Protein AF-A0AAU7A9A1-F1 (afdb_monomer_lite)

Radius of gyration: 14.71 Å; chains: 1; bounding box: 32×28×44 Å

pLDDT: mean 72.07, std 12.37, range [38.0, 86.19]

Secondary structure (DSSP, 8-state):
--GGGGSPP-S-EEE-S-SEEEEEETTEEEEEE-TTHHHHHHHHHHHHTTS-S-EEEP----TT--SPPHHHHHHHHHHHTT--TTTEEEPP-------

Structure (mmCIF, N/CA/C/O backbone):
data_AF-A0AAU7A9A1-F1
#
_entry.id   AF-A0AAU7A9A1-F1
#
loop_
_atom_site.group_PDB
_atom_site.id
_atom_site.type_symbol
_atom_site.label_atom_id
_atom_site.label_alt_id
_atom_site.label_comp_id
_atom_site.label_asym_id
_atom_site.label_entity_id
_atom_site.label_seq_id
_atom_site.pdbx_PDB_ins_code
_atom_site.Cartn_x
_atom_site.Cartn_y
_atom_site.Cartn_z
_atom_site.occupancy
_atom_site.B_iso_or_equiv
_atom_site.auth_seq_id
_atom_site.auth_comp_id
_atom_site.auth_asym_id
_atom_site.auth_atom_id
_atom_site.pdbx_PDB_model_num
ATOM 1 N N . MET A 1 1 ? 2.665 19.838 16.792 1.00 38.34 1 MET A N 1
ATOM 2 C CA . MET A 1 1 ? 1.316 19.267 16.595 1.00 38.34 1 MET A CA 1
ATOM 3 C C . MET A 1 1 ? 1.275 18.773 15.161 1.00 38.34 1 MET A C 1
ATOM 5 O O . MET A 1 1 ? 1.154 19.596 14.263 1.00 38.34 1 MET A O 1
ATOM 9 N N . SER A 1 2 ? 1.538 17.487 14.931 1.00 41.69 2 SER A N 1
ATOM 10 C CA . SER A 1 2 ? 1.521 16.924 13.576 1.00 41.69 2 SER A CA 1
ATOM 11 C C . SER A 1 2 ? 0.077 16.828 13.082 1.00 41.69 2 SER A C 1
ATOM 13 O O . SER A 1 2 ? -0.833 16.542 13.858 1.00 41.69 2 SER A O 1
ATOM 15 N N . SER A 1 3 ? -0.134 17.106 11.795 1.00 48.31 3 SER A N 1
ATOM 16 C CA . SER A 1 3 ? -1.457 17.203 11.154 1.00 48.31 3 SER A CA 1
ATOM 17 C C . SER A 1 3 ? -2.284 15.901 11.224 1.00 48.31 3 SER A C 1
ATOM 19 O O . SER A 1 3 ? -3.497 15.930 11.033 1.00 48.31 3 SER A O 1
ATOM 21 N N . ALA A 1 4 ? -1.653 14.774 11.573 1.00 49.72 4 ALA A N 1
ATOM 22 C CA . ALA A 1 4 ? -2.279 13.460 11.716 1.00 49.72 4 ALA A CA 1
ATOM 23 C C . ALA A 1 4 ? -3.325 13.373 12.848 1.00 49.72 4 ALA A C 1
ATOM 25 O O . ALA A 1 4 ? -4.264 12.576 12.772 1.00 49.72 4 ALA A O 1
ATOM 26 N N . ASP A 1 5 ? -3.226 14.208 13.889 1.00 52.34 5 ASP A N 1
ATOM 27 C CA . ASP A 1 5 ? -4.132 14.114 15.043 1.00 52.34 5 ASP A CA 1
ATOM 28 C C . ASP A 1 5 ? -5.550 14.636 14.753 1.00 52.34 5 ASP A C 1
ATOM 30 O O . ASP A 1 5 ? -6.523 14.159 15.343 1.00 52.34 5 ASP A O 1
ATOM 34 N N . ALA A 1 6 ? -5.680 15.562 13.795 1.00 56.72 6 ALA A N 1
ATOM 35 C CA . ALA A 1 6 ? -6.946 16.190 13.416 1.00 56.72 6 ALA A CA 1
ATOM 36 C C . ALA A 1 6 ? -7.809 15.332 12.474 1.00 56.72 6 ALA A C 1
ATOM 38 O O . ALA A 1 6 ? -8.967 15.671 12.225 1.00 56.72 6 ALA A O 1
ATOM 39 N N . ALA A 1 7 ? -7.269 14.231 11.944 1.00 63.50 7 ALA A N 1
ATOM 40 C CA . ALA A 1 7 ? -8.010 13.375 11.032 1.00 63.50 7 ALA A CA 1
ATOM 41 C C . ALA A 1 7 ? -9.106 12.581 11.780 1.00 63.50 7 ALA A C 1
ATOM 43 O O . ALA A 1 7 ? -8.834 11.999 12.844 1.00 63.50 7 ALA A O 1
ATOM 44 N N . PRO A 1 8 ? -10.344 12.537 11.245 1.00 70.19 8 PRO A N 1
ATOM 45 C CA . PRO A 1 8 ? -11.408 11.704 11.792 1.00 70.19 8 PRO A CA 1
ATOM 46 C C . PRO A 1 8 ? -11.015 10.224 11.720 1.00 70.19 8 PRO A C 1
ATOM 48 O O . PRO A 1 8 ? -10.284 9.802 10.826 1.00 70.19 8 PRO A O 1
ATOM 51 N N . LYS A 1 9 ? -11.506 9.422 12.671 1.00 77.12 9 LYS A N 1
ATOM 52 C CA . LYS A 1 9 ? -11.355 7.962 12.596 1.00 77.12 9 LYS A CA 1
ATOM 53 C C . LYS A 1 9 ? -12.052 7.444 11.339 1.00 77.12 9 LYS A C 1
ATOM 55 O O . LYS A 1 9 ? -13.164 7.875 11.040 1.00 77.12 9 LYS A O 1
ATOM 60 N N . ALA A 1 10 ? -11.408 6.512 10.651 1.00 79.62 10 ALA A N 1
ATOM 61 C CA . ALA A 1 10 ? -11.925 5.891 9.440 1.00 79.62 10 ALA A CA 1
ATOM 62 C C . ALA A 1 10 ? -11.865 4.366 9.569 1.00 79.62 10 ALA A C 1
ATOM 64 O O . ALA A 1 10 ? -10.980 3.825 10.228 1.00 79.62 10 ALA A O 1
ATOM 65 N N . ASP A 1 11 ? -12.789 3.661 8.921 1.00 80.62 11 ASP A N 1
ATOM 66 C CA . ASP A 1 11 ? -12.797 2.194 8.910 1.00 80.62 11 ASP A CA 1
ATOM 67 C C . ASP A 1 11 ? -11.708 1.605 8.000 1.00 80.62 11 ASP A C 1
ATOM 69 O O . ASP A 1 11 ? -11.208 0.509 8.252 1.00 80.62 11 ASP A O 1
ATOM 73 N N . ALA A 1 12 ? -11.306 2.335 6.958 1.00 80.94 12 ALA A N 1
ATOM 74 C CA . ALA A 1 12 ? -10.230 1.950 6.056 1.00 80.94 12 ALA A CA 1
ATOM 75 C C . ALA A 1 12 ? -9.538 3.181 5.462 1.00 80.94 12 ALA A C 1
ATOM 77 O O . ALA A 1 12 ? -10.183 4.189 5.173 1.00 80.94 12 ALA A O 1
ATOM 78 N N . ILE A 1 13 ? -8.231 3.064 5.240 1.00 82.50 13 ILE A N 1
ATOM 79 C CA . ILE A 1 13 ? -7.426 4.026 4.487 1.00 82.50 13 ILE A CA 1
ATOM 80 C C . ILE A 1 13 ? -7.131 3.408 3.124 1.00 82.50 13 ILE A C 1
ATOM 82 O O . ILE A 1 13 ? -6.682 2.264 3.046 1.00 82.50 13 ILE A O 1
ATOM 86 N N . VAL A 1 14 ? -7.428 4.141 2.052 1.00 81.75 14 VAL A N 1
ATOM 87 C CA . VAL A 1 14 ? -7.215 3.683 0.676 1.00 81.75 14 VAL A CA 1
ATOM 88 C C . VAL A 1 14 ? -6.085 4.483 0.063 1.00 81.75 14 VAL A C 1
ATOM 90 O O . VAL A 1 14 ? -6.254 5.657 -0.2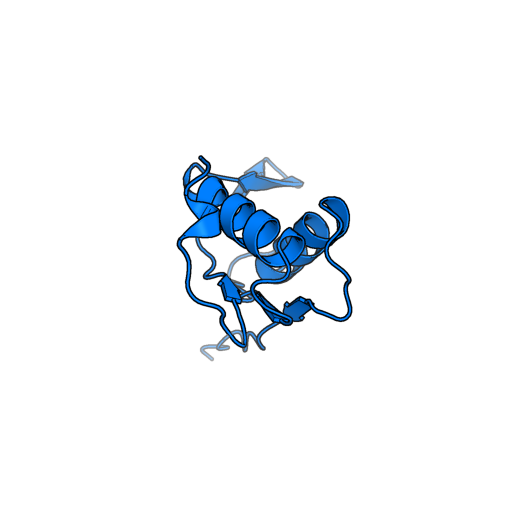57 1.00 81.75 14 VAL A O 1
ATOM 93 N N . VAL A 1 15 ? -4.976 3.801 -0.183 1.00 81.06 15 VAL A N 1
ATOM 94 C CA . VAL A 1 15 ? -3.820 4.378 -0.850 1.00 81.06 15 VAL A CA 1
ATOM 95 C C . VAL A 1 15 ? -3.991 4.203 -2.346 1.00 81.06 15 VAL A C 1
ATOM 97 O O . VAL A 1 15 ? -3.922 3.090 -2.889 1.00 81.06 15 VAL A O 1
ATOM 100 N N . LEU A 1 16 ? -4.232 5.317 -3.025 1.00 76.44 16 LEU A N 1
ATOM 101 C CA . LEU A 1 16 ? -4.262 5.344 -4.479 1.00 76.44 16 LEU A CA 1
ATOM 102 C C . LEU A 1 16 ? -2.829 5.324 -5.015 1.00 76.44 16 LEU A C 1
ATOM 104 O O . LEU A 1 16 ? -1.959 6.057 -4.544 1.00 76.44 16 LEU A O 1
ATOM 108 N N . SER A 1 17 ? -2.593 4.468 -6.009 1.00 65.19 17 SER A N 1
ATOM 109 C CA . SER A 1 17 ? -1.299 4.395 -6.686 1.00 65.19 17 SER A CA 1
ATOM 110 C C . SER A 1 17 ?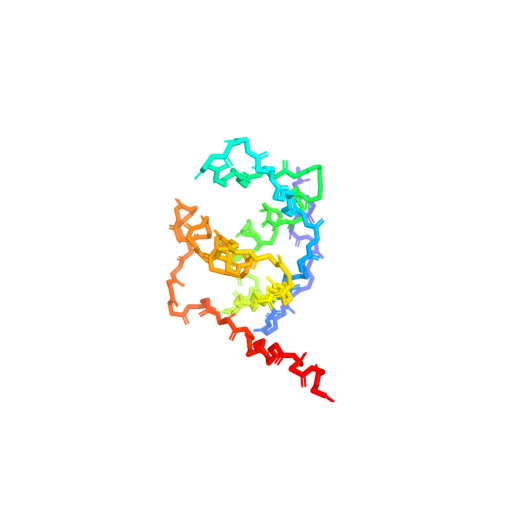 -1.010 5.671 -7.496 1.00 65.19 17 SER A C 1
ATOM 112 O O . SER A 1 17 ? -1.888 6.512 -7.691 1.00 65.19 17 SER A O 1
ATOM 114 N N . GLY A 1 18 ? 0.225 5.821 -7.981 1.00 70.19 18 GLY A N 1
ATOM 115 C CA . GLY A 1 18 ? 0.690 6.996 -8.739 1.00 70.19 18 GLY A CA 1
ATOM 116 C C . GLY A 1 18 ? 1.901 7.712 -8.133 1.00 70.19 18 GLY A C 1
ATOM 117 O O . GLY A 1 18 ? 2.385 8.697 -8.688 1.00 70.19 18 GLY A O 1
ATOM 118 N N . MET A 1 19 ? 2.408 7.215 -7.004 1.00 74.19 19 MET A N 1
ATOM 119 C CA . MET A 1 19 ? 3.651 7.688 -6.381 1.00 74.19 19 MET A CA 1
ATOM 120 C C . MET A 1 19 ? 4.882 6.864 -6.760 1.00 74.19 19 MET A C 1
ATOM 122 O O . MET A 1 19 ? 5.995 7.291 -6.473 1.00 74.19 19 MET A O 1
ATOM 126 N N . LEU A 1 20 ? 4.689 5.695 -7.373 1.00 73.25 20 LEU A N 1
ATOM 127 C CA . LEU A 1 20 ? 5.772 4.842 -7.832 1.00 73.25 20 LEU A CA 1
ATOM 128 C C . LEU A 1 20 ? 6.094 5.180 -9.285 1.00 73.25 20 LEU A C 1
ATOM 130 O O . LEU A 1 20 ? 5.228 5.191 -10.158 1.00 73.25 20 LEU A O 1
ATOM 134 N N . ARG A 1 21 ? 7.364 5.456 -9.556 1.00 69.94 21 ARG A N 1
ATOM 135 C CA . ARG A 1 21 ? 7.898 5.592 -10.902 1.00 69.94 21 ARG A CA 1
ATOM 136 C C . ARG A 1 21 ? 8.727 4.361 -11.210 1.00 69.94 21 ARG A C 1
ATOM 138 O O . ARG A 1 21 ? 9.757 4.114 -10.588 1.00 69.94 21 ARG A O 1
ATOM 145 N N . MET A 1 22 ? 8.270 3.585 -12.186 1.00 68.50 22 MET A N 1
ATOM 146 C CA . MET A 1 22 ? 9.081 2.509 -12.742 1.00 68.50 22 MET A CA 1
ATOM 147 C C . MET A 1 22 ? 10.151 3.108 -13.648 1.00 68.50 22 MET A C 1
ATOM 149 O O . MET A 1 22 ? 9.841 3.743 -14.657 1.00 68.50 22 MET A O 1
ATOM 153 N N . VAL A 1 23 ? 11.410 2.875 -13.292 1.00 69.94 23 VAL A N 1
ATOM 154 C CA . VAL A 1 23 ? 12.565 3.215 -14.116 1.00 69.94 23 VAL A CA 1
ATOM 155 C C . VAL A 1 23 ? 13.244 1.921 -14.530 1.00 69.94 23 VAL A C 1
ATOM 157 O O . VAL A 1 23 ? 13.820 1.201 -13.718 1.00 69.94 23 VAL A O 1
ATOM 160 N N . SER A 1 24 ? 13.159 1.596 -15.817 1.00 64.38 24 SER A N 1
ATOM 161 C CA . SER A 1 24 ? 13.904 0.481 -16.394 1.00 64.38 24 SER A CA 1
ATOM 162 C C . SER A 1 24 ? 15.287 0.971 -16.811 1.00 64.38 24 SER A C 1
ATOM 164 O O . SER A 1 24 ? 15.390 1.830 -17.689 1.00 64.38 24 SER A O 1
ATOM 166 N N . SER A 1 25 ? 16.343 0.417 -16.221 1.00 64.81 25 SER A N 1
ATOM 167 C CA . SER A 1 25 ? 17.715 0.632 -16.686 1.00 64.81 25 SER A CA 1
ATOM 168 C C . SER A 1 25 ? 18.301 -0.710 -17.119 1.00 64.81 25 SER A C 1
ATOM 170 O O . SER A 1 25 ? 18.665 -1.551 -16.294 1.00 64.81 25 SER A O 1
ATOM 172 N N . GLY A 1 26 ? 18.319 -0.944 -18.435 1.00 74.44 26 GLY A N 1
ATOM 173 C CA . GLY A 1 26 ? 18.693 -2.234 -19.016 1.00 74.44 26 GLY A CA 1
ATOM 174 C C . GLY A 1 26 ? 17.731 -3.351 -18.600 1.00 74.44 26 GLY A C 1
ATOM 175 O O . GLY A 1 26 ? 16.525 -3.234 -18.793 1.00 74.44 26 GLY A O 1
ATOM 176 N N . ASP A 1 27 ? 18.276 -4.421 -18.016 1.00 69.31 27 ASP A N 1
ATOM 177 C CA . ASP A 1 27 ? 17.529 -5.601 -17.540 1.00 69.31 27 ASP A CA 1
ATOM 178 C C . ASP A 1 27 ? 17.031 -5.461 -16.085 1.00 69.31 27 ASP A C 1
ATOM 180 O O . ASP A 1 27 ? 16.493 -6.391 -15.489 1.00 69.31 27 ASP A O 1
ATOM 184 N N . ARG A 1 28 ? 17.247 -4.294 -15.463 1.00 67.69 28 ARG A N 1
ATOM 185 C CA . ARG A 1 28 ? 16.869 -4.035 -14.070 1.00 67.69 28 ARG A CA 1
ATOM 186 C C . ARG A 1 28 ? 15.709 -3.054 -14.013 1.00 67.69 28 ARG A C 1
ATOM 188 O O . ARG A 1 28 ? 15.752 -1.982 -14.619 1.00 67.69 28 ARG A O 1
ATOM 195 N N . ILE A 1 29 ? 14.686 -3.426 -13.253 1.00 71.62 29 ILE A N 1
ATOM 196 C CA . ILE A 1 29 ? 13.527 -2.585 -12.963 1.00 71.62 29 ILE A CA 1
ATOM 197 C C . ILE A 1 29 ? 13.754 -1.960 -11.590 1.00 71.62 29 ILE A C 1
ATOM 199 O O . ILE A 1 29 ? 13.903 -2.672 -10.598 1.00 71.62 29 ILE A O 1
ATOM 203 N N . PHE A 1 30 ? 13.798 -0.634 -11.549 1.00 73.38 30 PHE A N 1
ATOM 204 C CA . PHE A 1 30 ? 13.861 0.146 -10.324 1.00 73.38 30 PHE A CA 1
ATOM 205 C C . PHE A 1 30 ? 12.504 0.786 -10.058 1.00 73.38 30 PHE A C 1
ATOM 207 O O . PHE A 1 30 ? 11.806 1.214 -10.981 1.00 73.38 30 PHE A O 1
ATOM 214 N N . TYR A 1 31 ? 12.152 0.848 -8.781 1.00 75.12 31 TYR A N 1
ATOM 215 C CA . TYR A 1 31 ? 10.965 1.530 -8.294 1.00 75.12 31 TYR A CA 1
ATOM 216 C C . TYR A 1 31 ? 11.423 2.747 -7.509 1.00 75.12 31 TYR A C 1
ATOM 218 O O . TYR A 1 31 ? 12.036 2.606 -6.452 1.00 75.12 31 TYR A O 1
ATOM 226 N N . GLU A 1 32 ? 11.150 3.930 -8.042 1.00 77.88 32 GLU A N 1
ATOM 227 C CA . GLU A 1 32 ? 11.397 5.188 -7.349 1.00 77.88 32 GLU A CA 1
ATOM 228 C C . GLU A 1 32 ? 10.096 5.706 -6.743 1.00 77.88 32 GLU A C 1
ATOM 230 O O . GLU A 1 32 ? 9.032 5.623 -7.352 1.00 77.88 32 GLU A O 1
ATOM 235 N N . LEU A 1 33 ? 10.187 6.219 -5.522 1.00 77.94 33 LEU A N 1
ATOM 236 C CA . LEU A 1 33 ? 9.100 6.917 -4.852 1.00 77.94 33 LEU A CA 1
ATOM 237 C C . LEU A 1 33 ? 9.222 8.408 -5.174 1.00 77.94 33 LEU A C 1
ATOM 239 O O . LEU A 1 33 ? 10.289 9.000 -5.017 1.00 77.94 33 LEU A O 1
ATOM 243 N N . ASN A 1 34 ? 8.131 9.000 -5.639 1.00 78.25 34 ASN A N 1
ATOM 244 C CA . ASN A 1 34 ? 8.053 10.417 -5.981 1.00 78.25 34 ASN A CA 1
ATOM 245 C C . ASN A 1 34 ? 7.677 11.240 -4.735 1.00 78.25 34 ASN A C 1
ATOM 247 O O . ASN A 1 34 ? 7.347 10.682 -3.697 1.00 78.25 34 ASN A O 1
ATOM 251 N N . ASP A 1 35 ? 7.569 12.561 -4.882 1.00 75.38 35 ASP A N 1
ATOM 252 C CA . ASP A 1 35 ? 7.010 13.483 -3.868 1.00 75.38 35 ASP A CA 1
ATOM 253 C C . ASP A 1 35 ? 5.589 13.080 -3.396 1.00 75.38 35 ASP A C 1
ATOM 255 O O . ASP A 1 35 ? 5.147 13.357 -2.289 1.00 75.38 35 ASP A O 1
ATOM 259 N N . ALA A 1 36 ? 4.855 12.319 -4.214 1.00 76.19 36 ALA A N 1
ATOM 260 C CA . ALA A 1 36 ? 3.568 11.747 -3.818 1.00 76.19 36 ALA A CA 1
ATOM 261 C C . ALA A 1 36 ? 3.675 10.646 -2.736 1.00 76.19 36 ALA A C 1
ATOM 263 O O . ALA A 1 36 ? 2.643 10.235 -2.205 1.00 76.19 36 ALA A O 1
ATOM 264 N N . ALA A 1 37 ? 4.881 10.177 -2.399 1.00 78.06 37 ALA A N 1
ATOM 265 C CA . ALA A 1 37 ? 5.124 9.196 -1.343 1.00 78.06 37 ALA A CA 1
ATOM 266 C C . ALA A 1 37 ? 4.915 9.762 0.066 1.00 78.06 37 ALA A C 1
ATOM 268 O O . ALA A 1 37 ? 4.591 8.998 0.973 1.00 78.06 37 ALA A O 1
ATOM 269 N N . ASP A 1 38 ? 4.984 11.085 0.245 1.00 78.69 38 ASP A N 1
ATOM 270 C CA . ASP A 1 38 ? 4.597 11.743 1.498 1.00 78.69 38 ASP A CA 1
ATOM 271 C C . ASP A 1 38 ? 3.155 11.404 1.907 1.00 78.69 38 ASP A C 1
ATOM 273 O O . ASP A 1 38 ? 2.837 11.342 3.094 1.00 78.69 38 ASP A O 1
ATOM 277 N N . ARG A 1 39 ? 2.281 11.100 0.934 1.00 80.94 39 ARG A N 1
ATOM 278 C CA . ARG A 1 39 ? 0.908 10.641 1.202 1.00 80.94 39 ARG A CA 1
ATOM 279 C C . ARG A 1 39 ? 0.884 9.252 1.830 1.00 80.94 39 ARG A C 1
ATOM 281 O O . ARG A 1 39 ? 0.181 9.060 2.813 1.00 80.94 39 ARG A O 1
ATOM 288 N N . LEU A 1 40 ? 1.689 8.324 1.314 1.00 80.62 40 LEU A N 1
ATOM 289 C CA . LEU A 1 40 ? 1.820 6.981 1.883 1.00 80.62 40 LEU A CA 1
ATOM 290 C C . LEU A 1 40 ? 2.399 7.034 3.294 1.00 80.62 40 LEU A C 1
ATOM 292 O O . LEU A 1 40 ? 1.921 6.334 4.180 1.00 80.62 40 LEU A O 1
ATOM 296 N N . LEU A 1 41 ? 3.419 7.866 3.508 1.00 81.44 41 LEU A N 1
ATOM 297 C CA . LEU A 1 41 ? 4.022 8.033 4.829 1.00 81.44 41 LEU A CA 1
ATOM 298 C C . LEU A 1 41 ? 3.013 8.598 5.831 1.00 81.44 41 LEU A C 1
ATOM 300 O O . LEU A 1 41 ? 2.908 8.079 6.938 1.00 81.44 41 LEU A O 1
ATOM 304 N N . ALA A 1 42 ? 2.218 9.593 5.428 1.00 82.50 42 ALA A N 1
ATOM 305 C CA . ALA A 1 42 ? 1.132 10.099 6.260 1.00 82.50 42 ALA A CA 1
ATOM 306 C C . ALA A 1 42 ? 0.104 9.001 6.582 1.00 82.50 42 ALA A C 1
ATOM 308 O O . ALA A 1 42 ? -0.315 8.860 7.725 1.00 82.50 42 ALA A O 1
ATOM 309 N N . GLU A 1 43 ? -0.286 8.184 5.606 1.00 81.19 43 GLU A N 1
ATOM 310 C CA . GLU A 1 43 ? -1.237 7.088 5.814 1.00 81.19 43 GLU A CA 1
ATOM 311 C C . GLU A 1 43 ? -0.708 6.003 6.761 1.00 81.19 43 GLU A C 1
ATOM 313 O O . GLU A 1 43 ? -1.465 5.496 7.590 1.00 81.19 43 GLU A O 1
ATOM 318 N N . ILE A 1 44 ? 0.583 5.673 6.679 1.00 82.12 44 ILE A N 1
ATOM 319 C CA . ILE A 1 44 ? 1.249 4.755 7.611 1.00 82.12 44 ILE A CA 1
ATOM 320 C C . ILE A 1 44 ? 1.227 5.332 9.032 1.00 82.12 44 ILE A C 1
ATOM 322 O O . ILE A 1 44 ? 0.810 4.635 9.956 1.00 82.12 44 ILE A O 1
ATOM 326 N N . ASP A 1 45 ? 1.571 6.611 9.195 1.00 83.50 45 ASP A N 1
ATOM 327 C CA . ASP A 1 45 ? 1.543 7.319 10.483 1.00 83.50 45 ASP A CA 1
ATOM 328 C C . ASP A 1 45 ? 0.123 7.311 11.093 1.00 83.50 45 ASP A C 1
ATOM 330 O O . ASP A 1 45 ? -0.076 6.996 12.269 1.00 83.50 45 ASP A O 1
ATOM 334 N N . LEU A 1 46 ? -0.914 7.517 10.271 1.00 80.69 46 LEU A N 1
ATOM 335 C CA . LEU A 1 46 ? -2.317 7.382 10.685 1.00 80.69 46 LEU A CA 1
ATOM 336 C C . LEU A 1 46 ? -2.667 5.963 11.182 1.00 80.69 46 LEU A C 1
ATOM 338 O O . LEU A 1 46 ? -3.452 5.814 12.130 1.00 80.69 46 LEU A O 1
ATOM 342 N N . ILE A 1 47 ? -2.113 4.920 10.559 1.00 81.31 47 ILE A N 1
ATOM 343 C CA . ILE A 1 47 ? -2.303 3.527 10.991 1.00 81.31 47 ILE A CA 1
ATOM 344 C C . ILE A 1 47 ? -1.567 3.245 12.297 1.00 81.31 47 ILE A C 1
ATOM 346 O O . ILE A 1 47 ? -2.158 2.630 13.189 1.00 81.31 47 ILE A O 1
ATOM 350 N N . GLU A 1 48 ? -0.339 3.739 12.457 1.00 80.56 48 GLU A N 1
ATOM 351 C CA . GLU A 1 48 ? 0.403 3.647 13.719 1.00 80.56 48 GLU A CA 1
ATOM 352 C C . GLU A 1 48 ? -0.359 4.332 14.864 1.00 80.56 48 GLU A C 1
ATOM 354 O O . GLU A 1 48 ? -0.493 3.782 15.962 1.00 80.56 48 GLU A O 1
ATOM 359 N N . HIS A 1 49 ? -0.993 5.474 14.583 1.00 80.75 49 HIS A N 1
ATOM 360 C CA . HIS A 1 49 ? -1.892 6.175 15.502 1.00 80.75 49 HIS A CA 1
ATOM 361 C C . HIS A 1 49 ? -3.270 5.503 15.690 1.00 80.75 49 HIS A C 1
ATOM 363 O O . HIS A 1 49 ? -4.153 6.063 16.350 1.00 80.75 49 HIS A O 1
ATOM 369 N N . LYS A 1 50 ? -3.472 4.287 15.159 1.00 76.00 50 LYS A N 1
ATOM 370 C CA . LYS A 1 50 ? -4.701 3.479 15.268 1.00 76.00 50 LYS A CA 1
ATOM 371 C C . LYS A 1 50 ? -5.958 4.211 14.785 1.00 76.00 50 LYS A C 1
ATOM 373 O O . LYS A 1 50 ? -7.054 3.988 15.310 1.00 76.00 50 LYS A O 1
ATOM 378 N N . LYS A 1 51 ? -5.817 5.103 13.798 1.00 78.88 51 LYS A N 1
ATOM 379 C CA . LYS A 1 51 ? -6.949 5.845 13.220 1.00 78.88 51 LYS A CA 1
ATOM 380 C C . LYS A 1 51 ? -7.791 4.973 12.288 1.00 78.88 51 LYS A C 1
ATOM 382 O O . LYS A 1 51 ? -8.990 5.232 12.190 1.00 78.88 51 LYS A O 1
ATOM 387 N N . ALA A 1 52 ? -7.191 3.945 11.677 1.00 78.56 52 ALA A N 1
ATOM 388 C CA . ALA A 1 52 ? -7.885 2.957 10.857 1.00 78.56 52 ALA A CA 1
ATOM 389 C C . ALA A 1 52 ? -7.325 1.532 11.044 1.00 78.56 52 ALA A C 1
ATOM 391 O O . ALA A 1 52 ? -6.111 1.356 11.162 1.00 78.56 52 ALA A O 1
ATOM 392 N N . PRO A 1 53 ? -8.189 0.499 11.054 1.00 80.19 53 PRO A N 1
ATOM 393 C CA . PRO A 1 53 ? -7.771 -0.896 11.164 1.00 80.19 53 PRO A CA 1
ATOM 394 C C . PRO A 1 53 ? -7.317 -1.523 9.835 1.00 80.19 53 PRO A C 1
ATOM 396 O O . PRO A 1 53 ? -6.682 -2.577 9.872 1.00 80.19 53 PRO A O 1
ATOM 399 N N . LEU A 1 54 ? -7.639 -0.918 8.686 1.00 82.81 54 LEU A N 1
ATOM 400 C CA . LEU A 1 54 ? -7.426 -1.482 7.347 1.00 82.81 54 LEU A CA 1
ATOM 401 C C . LEU A 1 54 ? -6.652 -0.517 6.437 1.00 82.81 54 LEU A C 1
ATOM 403 O O . LEU A 1 54 ? -7.031 0.647 6.308 1.00 82.81 54 LEU A O 1
ATOM 407 N N . LEU A 1 55 ? -5.631 -1.041 5.752 1.00 84.69 55 LEU A N 1
ATOM 408 C CA . LEU A 1 55 ? -4.884 -0.372 4.685 1.00 84.69 55 LEU A CA 1
ATOM 409 C C . LEU A 1 55 ? -5.203 -1.041 3.351 1.00 84.69 55 LEU A C 1
ATOM 411 O O . LEU A 1 55 ? -4.836 -2.195 3.135 1.00 84.69 55 LEU A O 1
ATOM 415 N N . ILE A 1 56 ? -5.871 -0.337 2.448 1.00 84.81 56 ILE A N 1
ATOM 416 C CA . ILE A 1 56 ? -6.192 -0.840 1.115 1.00 84.81 56 ILE A CA 1
ATOM 417 C C . ILE A 1 56 ? -5.205 -0.238 0.122 1.00 84.81 56 ILE A C 1
ATOM 419 O O . ILE A 1 56 ? -5.176 0.972 -0.077 1.00 84.81 56 ILE A O 1
ATOM 423 N N . LEU A 1 57 ? -4.423 -1.091 -0.532 1.00 82.75 57 LEU A N 1
ATOM 424 C CA . LEU A 1 57 ? -3.449 -0.698 -1.542 1.00 82.75 57 LEU A CA 1
ATOM 425 C C . LEU A 1 57 ? -3.996 -0.989 -2.945 1.00 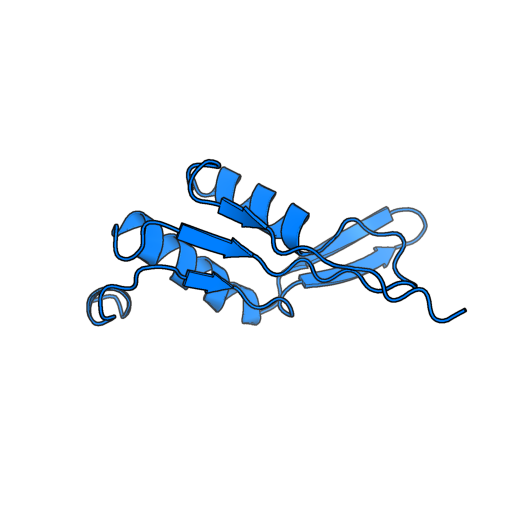82.75 57 LEU A C 1
ATOM 427 O O . LEU A 1 57 ? -4.442 -2.105 -3.257 1.00 82.75 57 LEU A O 1
ATOM 431 N N . ALA A 1 58 ? -3.961 0.025 -3.809 1.00 79.25 58 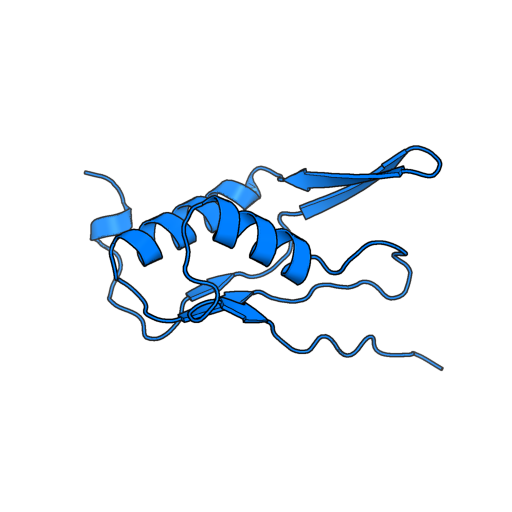ALA A N 1
ATOM 432 C CA . ALA A 1 58 ? -4.306 -0.112 -5.218 1.00 79.25 58 ALA A CA 1
ATOM 433 C C . ALA A 1 58 ? -3.235 -0.929 -5.967 1.00 79.25 58 ALA A C 1
ATOM 435 O O . ALA A 1 58 ? -2.090 -0.492 -6.087 1.00 79.25 58 ALA A O 1
ATOM 436 N N . ARG A 1 59 ? -3.581 -2.104 -6.518 1.00 73.88 59 ARG A N 1
ATOM 437 C CA . ARG A 1 59 ? -2.679 -2.818 -7.441 1.00 73.88 59 ARG A CA 1
ATOM 438 C C . ARG A 1 59 ? -2.714 -2.141 -8.816 1.00 73.88 59 ARG A C 1
ATOM 440 O O . ARG A 1 59 ? -3.505 -2.505 -9.683 1.00 73.88 59 ARG A O 1
ATOM 447 N N . GLY A 1 60 ? -1.853 -1.154 -9.035 1.00 66.94 60 GLY A N 1
ATOM 448 C CA . GLY A 1 60 ? -1.583 -0.645 -10.378 1.00 66.94 60 GLY A CA 1
ATOM 449 C C . GLY A 1 60 ? -0.632 -1.586 -11.116 1.00 66.94 60 GLY A C 1
ATOM 450 O O . GLY A 1 60 ? 0.515 -1.760 -10.711 1.00 66.94 60 GLY A O 1
ATOM 451 N N . GLN A 1 61 ? -1.104 -2.241 -12.176 1.00 61.94 61 GLN A N 1
ATOM 452 C CA . GLN A 1 61 ? -0.242 -2.984 -13.094 1.00 61.94 61 GLN A CA 1
ATOM 453 C C . GLN A 1 61 ? -0.640 -2.631 -14.521 1.00 61.94 61 GLN A C 1
ATOM 455 O O . GLN A 1 61 ? -1.755 -2.904 -14.964 1.00 61.94 61 GLN A O 1
ATOM 460 N N . LEU A 1 62 ? 0.283 -2.005 -15.244 1.00 62.09 62 LEU A N 1
ATOM 461 C CA . LEU A 1 62 ? 0.079 -1.694 -16.651 1.00 62.09 62 LEU A CA 1
ATOM 462 C C . LEU A 1 62 ? 0.353 -2.956 -17.488 1.00 62.09 62 LEU A C 1
ATOM 464 O O . LEU A 1 62 ? 1.385 -3.592 -17.269 1.00 62.09 62 LEU A O 1
ATOM 468 N N . PRO A 1 63 ? -0.502 -3.312 -18.469 1.00 56.28 63 PRO A N 1
ATOM 469 C CA . PRO A 1 63 ? -0.339 -4.526 -19.279 1.00 56.28 63 PRO A CA 1
ATOM 470 C C . PRO A 1 63 ? 0.993 -4.594 -20.038 1.00 56.28 63 PRO A C 1
ATOM 472 O O . PRO A 1 63 ? 1.473 -5.676 -20.360 1.00 56.28 63 PRO A O 1
ATOM 475 N N . TRP A 1 64 ? 1.590 -3.439 -20.331 1.00 58.84 64 TRP A N 1
ATOM 476 C CA . TRP A 1 64 ? 2.878 -3.312 -21.016 1.00 58.84 64 TRP A CA 1
ATOM 477 C C . TRP A 1 64 ? 4.082 -3.223 -20.063 1.00 58.84 64 TRP A C 1
ATOM 479 O O . TRP A 1 64 ? 5.221 -3.208 -20.529 1.00 58.84 64 TRP A O 1
ATOM 489 N N . SER A 1 65 ? 3.869 -3.159 -18.742 1.00 58.41 65 SER A N 1
ATOM 490 C CA . SER A 1 65 ? 4.954 -3.196 -17.755 1.00 58.41 65 SER A CA 1
ATOM 491 C C . SER A 1 65 ? 5.270 -4.633 -17.362 1.00 58.41 65 SER A C 1
ATOM 493 O O . SER A 1 65 ? 4.425 -5.344 -16.831 1.00 58.41 65 SER A O 1
ATOM 495 N N . LYS A 1 66 ? 6.525 -5.045 -17.576 1.00 56.12 66 LYS A N 1
ATOM 496 C CA . LYS A 1 66 ? 7.079 -6.322 -17.085 1.00 56.12 66 LYS A CA 1
ATOM 497 C C . LYS A 1 66 ? 7.404 -6.311 -15.580 1.00 56.12 66 LYS A C 1
ATOM 499 O O . LYS A 1 66 ? 7.915 -7.302 -15.070 1.00 56.12 66 LYS A O 1
ATOM 504 N N . GLY A 1 67 ? 7.174 -5.190 -14.894 1.00 59.53 67 GLY A N 1
ATOM 505 C CA . GLY A 1 67 ? 7.438 -5.039 -13.464 1.00 59.53 67 GLY A CA 1
ATOM 506 C C . GLY A 1 67 ? 6.364 -5.676 -12.581 1.00 59.53 67 GLY A C 1
ATOM 507 O O . GLY A 1 67 ? 5.224 -5.857 -13.004 1.00 59.53 67 GLY A O 1
ATOM 508 N N . ALA A 1 68 ? 6.739 -5.975 -11.335 1.00 64.75 68 ALA A N 1
ATOM 509 C CA . ALA A 1 68 ? 5.814 -6.260 -10.242 1.00 64.75 68 ALA A CA 1
ATOM 510 C C . ALA A 1 68 ? 4.761 -5.148 -10.096 1.00 64.75 68 ALA A C 1
ATOM 512 O O . ALA A 1 68 ? 5.036 -3.974 -10.378 1.00 64.75 68 ALA A O 1
ATOM 513 N N . ALA A 1 69 ? 3.563 -5.531 -9.652 1.00 70.81 69 ALA A N 1
ATOM 514 C CA . ALA A 1 69 ? 2.455 -4.609 -9.452 1.00 70.81 69 ALA A CA 1
ATOM 515 C C . ALA A 1 69 ? 2.798 -3.579 -8.365 1.00 70.81 69 ALA A C 1
ATOM 517 O O . ALA A 1 69 ? 3.345 -3.925 -7.318 1.00 70.81 69 ALA A O 1
ATOM 518 N N . GLU A 1 70 ? 2.404 -2.323 -8.574 1.00 74.00 70 GLU A N 1
ATOM 519 C CA . GLU A 1 70 ? 2.672 -1.222 -7.637 1.00 74.00 70 GLU A CA 1
ATOM 520 C C . GLU A 1 70 ? 2.173 -1.529 -6.220 1.00 74.00 70 GLU A C 1
ATOM 522 O O . GLU A 1 70 ? 2.850 -1.241 -5.235 1.00 74.00 70 GLU A O 1
ATOM 527 N N . GLY A 1 71 ? 1.015 -2.185 -6.115 1.00 74.88 71 GLY A N 1
ATOM 528 C CA . GLY A 1 71 ? 0.437 -2.561 -4.828 1.00 74.88 71 GLY A CA 1
ATOM 529 C C . GLY A 1 71 ? 1.300 -3.543 -4.029 1.00 74.88 71 GLY A C 1
ATOM 530 O O . GLY A 1 71 ? 1.301 -3.478 -2.807 1.00 74.88 71 GLY A O 1
ATOM 531 N N . GLU A 1 72 ? 2.052 -4.432 -4.684 1.00 78.81 72 GLU A N 1
ATOM 532 C CA . GLU A 1 72 ? 2.933 -5.383 -3.985 1.00 78.81 72 GLU A CA 1
ATOM 533 C C . GLU A 1 72 ? 4.160 -4.676 -3.415 1.00 78.81 72 GLU A C 1
ATOM 535 O O . GLU A 1 72 ? 4.474 -4.847 -2.241 1.00 78.81 72 GLU A O 1
ATOM 540 N N . VAL A 1 73 ? 4.766 -3.783 -4.201 1.00 80.12 73 VAL A N 1
ATOM 541 C CA . VAL A 1 73 ? 5.883 -2.943 -3.746 1.00 80.12 73 VAL A CA 1
ATOM 542 C C . VAL A 1 73 ? 5.460 -2.070 -2.559 1.00 80.12 73 VAL A C 1
ATOM 544 O O . VAL A 1 73 ? 6.199 -1.944 -1.584 1.00 80.12 73 VAL A O 1
ATOM 547 N N . LEU A 1 74 ? 4.251 -1.503 -2.605 1.00 79.50 74 LEU A N 1
ATOM 548 C CA . LEU A 1 74 ? 3.687 -0.727 -1.498 1.00 79.50 74 LEU A CA 1
ATOM 549 C C . LEU A 1 74 ? 3.408 -1.586 -0.261 1.00 79.50 74 LEU A C 1
ATOM 551 O O . LEU A 1 74 ? 3.627 -1.120 0.854 1.00 79.50 74 LEU A O 1
ATOM 555 N N . ALA A 1 75 ? 2.953 -2.829 -0.435 1.00 82.44 75 ALA A N 1
ATOM 556 C CA . ALA A 1 75 ? 2.730 -3.744 0.680 1.00 82.44 75 ALA A CA 1
ATOM 557 C C . ALA A 1 75 ? 4.052 -4.095 1.372 1.00 82.4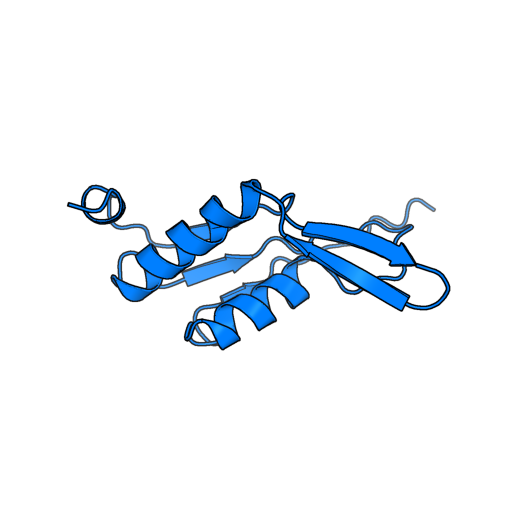4 75 ALA A C 1
ATOM 559 O O . ALA A 1 75 ? 4.125 -4.055 2.598 1.00 82.44 75 ALA A O 1
ATOM 560 N N . ASP A 1 76 ? 5.104 -4.366 0.598 1.00 83.69 76 ASP A N 1
ATOM 561 C CA . ASP A 1 76 ? 6.446 -4.616 1.128 1.00 83.69 76 ASP A CA 1
ATOM 562 C C . ASP A 1 76 ? 7.011 -3.403 1.870 1.00 83.69 76 ASP A C 1
ATOM 564 O O . ASP A 1 76 ? 7.624 -3.551 2.928 1.00 83.69 76 ASP A O 1
ATOM 568 N N . LEU A 1 77 ? 6.785 -2.196 1.347 1.00 81.81 77 LEU A N 1
ATOM 569 C CA . LEU A 1 77 ? 7.149 -0.961 2.037 1.00 81.81 77 LEU A CA 1
ATOM 570 C C . LEU A 1 77 ? 6.373 -0.817 3.349 1.00 81.81 77 LEU A C 1
ATOM 572 O O . LEU A 1 77 ? 6.996 -0.657 4.393 1.00 81.81 77 LEU A O 1
ATOM 576 N N . ALA A 1 78 ? 5.046 -0.947 3.330 1.00 82.00 78 ALA A N 1
ATOM 577 C CA . ALA A 1 78 ? 4.217 -0.845 4.531 1.00 82.00 78 ALA A CA 1
ATOM 578 C C . ALA A 1 78 ? 4.622 -1.870 5.609 1.00 82.00 78 ALA A C 1
ATOM 580 O O . ALA A 1 78 ? 4.715 -1.518 6.784 1.00 82.00 78 ALA A O 1
ATOM 581 N N . MET A 1 79 ? 4.958 -3.105 5.218 1.00 84.56 79 MET A N 1
ATOM 582 C CA . MET A 1 79 ? 5.495 -4.113 6.140 1.00 84.56 79 MET A CA 1
ATOM 583 C C . MET A 1 79 ? 6.844 -3.696 6.743 1.00 84.56 79 MET A C 1
ATOM 585 O O . MET A 1 79 ? 7.064 -3.896 7.936 1.00 84.56 79 MET A O 1
ATOM 589 N N . LYS A 1 80 ? 7.742 -3.079 5.960 1.00 84.25 80 LYS A N 1
ATOM 590 C CA . LYS A 1 80 ? 9.020 -2.544 6.472 1.00 84.25 80 LYS A CA 1
ATOM 591 C C . LYS A 1 80 ? 8.833 -1.391 7.454 1.00 84.25 80 LYS A C 1
ATOM 593 O O . LYS A 1 80 ? 9.641 -1.257 8.367 1.00 84.25 80 LYS A O 1
ATOM 598 N N . TYR A 1 81 ? 7.788 -0.589 7.275 1.00 80.06 81 TYR A N 1
ATOM 599 C CA . TYR A 1 81 ? 7.433 0.488 8.198 1.00 80.06 81 TYR A CA 1
ATOM 600 C C . TYR A 1 81 ? 6.699 -0.002 9.458 1.00 80.06 81 TYR A C 1
ATOM 602 O O . TYR A 1 81 ? 6.433 0.799 10.342 1.00 80.06 81 TYR A O 1
ATOM 610 N N . GLY A 1 82 ? 6.418 -1.305 9.585 1.00 80.88 82 GLY A N 1
ATOM 611 C CA . GLY A 1 82 ? 5.835 -1.887 10.799 1.00 80.88 82 GLY A CA 1
ATOM 612 C C . GLY A 1 82 ? 4.319 -2.077 10.760 1.00 80.88 82 GLY A C 1
ATOM 613 O O . GLY A 1 82 ? 3.725 -2.402 11.786 1.00 80.88 82 GLY A O 1
ATOM 614 N N . VAL A 1 83 ? 3.682 -1.925 9.594 1.00 81.19 83 VAL A N 1
ATOM 615 C CA . VAL A 1 83 ? 2.255 -2.229 9.429 1.00 81.19 83 VAL A CA 1
ATOM 616 C C . VAL A 1 83 ? 2.046 -3.743 9.390 1.00 81.19 83 VAL A C 1
ATOM 618 O O . VAL A 1 83 ? 2.682 -4.458 8.611 1.00 81.19 83 VAL A O 1
ATOM 621 N N . ASP A 1 84 ? 1.109 -4.243 10.196 1.00 82.81 84 ASP A N 1
ATOM 622 C CA . ASP A 1 84 ? 0.765 -5.661 10.222 1.00 82.81 84 ASP A CA 1
ATOM 623 C C . ASP A 1 84 ? 0.201 -6.121 8.859 1.00 82.81 84 ASP A C 1
ATOM 625 O O . ASP A 1 84 ? -0.787 -5.561 8.368 1.00 82.81 84 ASP A O 1
ATOM 629 N N . PRO A 1 85 ? 0.705 -7.222 8.267 1.00 78.44 85 PRO A N 1
ATOM 630 C CA . PRO A 1 85 ? 0.238 -7.720 6.966 1.00 78.44 85 PRO A CA 1
ATOM 631 C C . PRO A 1 85 ? -1.237 -8.149 6.980 1.00 78.44 85 PRO A C 1
ATOM 633 O O . PRO A 1 85 ? -1.882 -8.265 5.936 1.00 78.44 85 PRO A O 1
ATOM 636 N N . LYS A 1 86 ? -1.801 -8.377 8.172 1.00 83.12 86 LYS A N 1
ATOM 637 C CA . LYS A 1 86 ? -3.228 -8.666 8.363 1.00 83.12 86 LYS A CA 1
ATOM 638 C C . LYS A 1 86 ? -4.110 -7.450 8.076 1.00 83.12 86 LYS A C 1
ATOM 640 O O . LYS A 1 86 ? -5.245 -7.629 7.645 1.00 83.12 86 LYS A O 1
ATOM 645 N N . GLN A 1 87 ? -3.591 -6.244 8.303 1.00 83.06 87 GLN A N 1
ATOM 646 C CA . GLN A 1 87 ? -4.291 -4.983 8.058 1.00 83.06 87 GLN A CA 1
ATOM 647 C C . GLN A 1 87 ? -4.186 -4.552 6.593 1.00 83.06 87 GLN A C 1
ATOM 649 O O . GLN A 1 87 ? -5.051 -3.833 6.099 1.00 83.06 87 GLN A O 1
ATOM 654 N N . ILE A 1 88 ? -3.162 -5.031 5.882 1.00 85.69 88 ILE A N 1
ATOM 655 C CA . ILE A 1 88 ? -2.933 -4.728 4.470 1.00 85.69 88 ILE A CA 1
ATOM 656 C C . ILE A 1 88 ? -3.862 -5.579 3.603 1.00 85.69 88 ILE A C 1
ATOM 658 O O . ILE A 1 88 ? -3.852 -6.812 3.666 1.00 85.69 88 ILE A O 1
ATOM 662 N N . ARG A 1 89 ? -4.665 -4.929 2.760 1.00 86.19 89 ARG A N 1
ATOM 663 C CA . ARG A 1 89 ? -5.490 -5.533 1.711 1.00 86.19 89 ARG A CA 1
ATOM 664 C C . ARG A 1 89 ? -5.068 -4.992 0.354 1.00 86.19 89 ARG A C 1
ATOM 666 O O . ARG A 1 89 ? -4.984 -3.789 0.144 1.00 86.19 89 ARG A O 1
ATOM 673 N N . LEU A 1 90 ? -4.847 -5.898 -0.588 1.00 81.88 90 LEU A N 1
ATOM 674 C CA . LEU A 1 90 ? -4.562 -5.558 -1.976 1.00 81.88 90 LEU A CA 1
ATOM 675 C C . LEU A 1 90 ? -5.852 -5.640 -2.784 1.00 81.88 90 LEU A C 1
ATOM 677 O O . LEU A 1 90 ? -6.597 -6.614 -2.677 1.00 81.88 90 LEU A O 1
ATOM 681 N N . THR A 1 91 ? -6.111 -4.625 -3.599 1.00 76.88 91 THR A N 1
ATOM 682 C CA . THR A 1 91 ? -7.210 -4.670 -4.572 1.00 76.88 91 THR A CA 1
ATOM 683 C C . THR A 1 91 ? -6.863 -5.598 -5.732 1.00 76.88 91 THR A C 1
ATOM 685 O O . THR A 1 91 ? -5.701 -5.747 -6.110 1.00 76.88 91 THR A O 1
ATOM 688 N N . PHE A 1 92 ? -7.874 -6.253 -6.300 1.00 61.44 92 PHE A N 1
ATOM 689 C CA . PHE A 1 92 ? -7.689 -7.086 -7.483 1.00 61.44 92 PHE A CA 1
ATOM 690 C C . PHE A 1 92 ? -7.457 -6.192 -8.706 1.00 61.44 92 PHE A C 1
ATOM 692 O O . PHE A 1 92 ? -8.311 -5.377 -9.047 1.00 61.44 92 PHE A O 1
ATOM 699 N N . SER A 1 93 ? -6.308 -6.348 -9.365 1.00 55.16 93 SER A N 1
ATOM 700 C CA . SER A 1 93 ? -6.027 -5.701 -10.646 1.00 55.16 93 SER A CA 1
ATOM 701 C C . SER A 1 93 ? -6.250 -6.713 -11.750 1.00 55.16 93 SER A C 1
ATOM 703 O O . SER A 1 93 ? 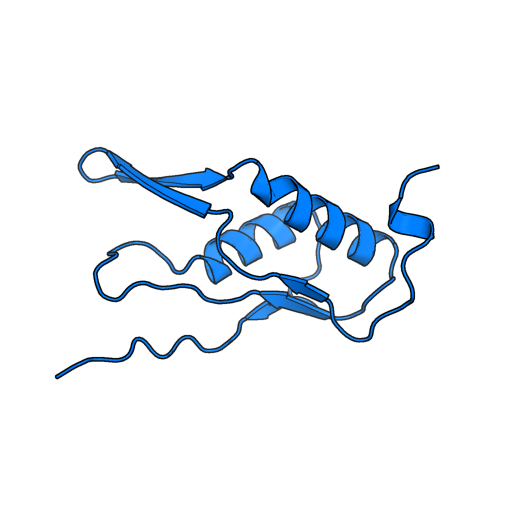-5.398 -7.562 -12.018 1.00 55.16 93 SER A O 1
ATOM 705 N N . THR A 1 94 ? -7.426 -6.671 -12.367 1.00 44.91 94 THR A N 1
ATOM 706 C CA . THR A 1 94 ? -7.628 -7.362 -13.634 1.00 44.91 94 THR A CA 1
ATOM 707 C C . THR A 1 94 ? -6.880 -6.551 -14.679 1.00 44.91 94 THR A C 1
ATOM 709 O O . THR A 1 94 ? -7.350 -5.492 -15.093 1.00 44.91 94 THR A O 1
ATOM 712 N N . VAL A 1 95 ? -5.714 -7.027 -15.117 1.00 48.34 95 VAL A N 1
ATOM 713 C CA . VAL A 1 95 ? -5.143 -6.557 -16.379 1.00 48.34 95 VAL A CA 1
ATOM 714 C C . VAL A 1 95 ? -6.220 -6.797 -17.432 1.00 48.34 95 VAL A C 1
ATOM 716 O O . VAL A 1 95 ? -6.569 -7.942 -17.725 1.00 48.34 95 VAL A O 1
ATOM 719 N N . CYS A 1 96 ? -6.810 -5.715 -17.940 1.00 38.34 96 CYS A N 1
ATOM 720 C CA . CYS A 1 96 ? -7.737 -5.789 -19.053 1.00 38.34 96 CYS A CA 1
ATOM 721 C C . CYS A 1 96 ? -6.912 -6.258 -20.250 1.00 38.34 96 CYS A C 1
ATOM 723 O O . CYS A 1 96 ? -6.183 -5.483 -20.869 1.00 38.34 96 CYS A O 1
ATOM 725 N N . SER A 1 97 ? -6.951 -7.563 -20.509 1.00 38.00 97 SER A N 1
ATOM 726 C CA . SER A 1 97 ? -6.485 -8.123 -21.764 1.00 38.00 97 SER A CA 1
ATOM 727 C C . SER A 1 97 ? -7.423 -7.575 -22.833 1.00 38.00 97 SER A C 1
ATOM 729 O O . SER A 1 97 ? -8.493 -8.127 -23.075 1.00 38.00 97 SER A O 1
ATOM 731 N N . ILE A 1 98 ? -7.060 -6.427 -23.404 1.00 50.56 98 ILE A N 1
ATOM 732 C CA . ILE A 1 98 ? -7.634 -5.982 -24.665 1.00 50.56 98 ILE A CA 1
ATOM 733 C C . ILE A 1 98 ? -7.152 -6.983 -25.718 1.00 50.56 98 ILE A C 1
ATOM 735 O O . ILE A 1 98 ? -5.985 -6.989 -26.108 1.00 50.56 98 ILE A O 1
ATOM 739 N N . ARG A 1 99 ? -8.023 -7.931 -26.054 1.00 44.00 99 ARG A N 1
ATOM 740 C CA . ARG A 1 99 ? -7.811 -8.887 -27.136 1.00 44.00 99 ARG A CA 1
ATOM 741 C C . ARG A 1 99 ? -8.477 -8.380 -28.401 1.00 44.00 99 ARG A C 1
ATOM 743 O O . ARG A 1 99 ? -9.576 -7.798 -28.270 1.00 44.00 99 ARG A O 1
#

Foldseek 3Di:
DDPLVPDAQDQEDEDDDDQWDWDDDDPDTDTDGHPCCVVVVSVLVNVVVVSYQAYEYEQDDAPPDPDGTPRVVSLVVSVVSPDDNVRYHYDDDDRPPPD

Sequence (99 aa):
MSSADAAPKADAIVVLSGMLRMVSSGDRIFYELNDAADRLLAEIDLIEHKKAPLLILARGQLPWSKGAAEGEVLADLAMKYGVDPKQIRLTFSTVCSIR